Protein AF-A0A8T0YV84-F1 (afdb_monomer_lite)

Foldseek 3Di:
DDADPVGDDDDDDDDDPDPVVVDDAEDDADVVLCVVVVHDDDDDPVSVVVVLVCCCPPVVQQASDEDAPPPHHCPRVQCDHCLVVLVAHCAWDDDPNDIDGRCVDPSVVVSVVSVVVCVVVSNHDPCSNPDHPVNRVVSVVD

Secondary structure (DSSP, 8-state):
-EE-TTS-EEE------SGGGG--------HHHHHHHTPPPP-SHHHHHHHHHHHHHHH--S-SB----SSSTTHHIIIIISGGGGT--SSEEEETTEEEEGGGSHHHHHHHHHHHHHHHTT-B-TTTTT--HHHHHHHHH-

Structure (mmCIF, N/CA/C/O backbone):
data_AF-A0A8T0YV84-F1
#
_entry.id   AF-A0A8T0YV84-F1
#
loop_
_atom_site.group_PDB
_atom_site.id
_atom_site.type_symbol
_atom_site.label_atom_id
_atom_site.label_alt_id
_atom_site.label_comp_id
_atom_site.label_asym_id
_atom_site.label_entity_id
_atom_site.label_seq_id
_atom_site.pdbx_PDB_ins_code
_atom_site.Cartn_x
_atom_site.Cartn_y
_atom_site.Cartn_z
_atom_site.occupancy
_atom_site.B_iso_or_equiv
_atom_site.auth_seq_id
_atom_site.auth_comp_id
_atom_site.auth_asym_id
_atom_site.auth_atom_id
_atom_site.pdbx_PDB_model_num
ATOM 1 N N . MET A 1 1 ? 20.055 -14.778 -21.512 1.00 75.94 1 MET A N 1
ATOM 2 C CA . MET A 1 1 ? 21.369 -14.149 -21.243 1.00 75.94 1 MET A CA 1
ATOM 3 C C . MET A 1 1 ? 21.218 -12.663 -21.511 1.00 75.94 1 MET A C 1
ATOM 5 O O . MET A 1 1 ? 20.626 -12.336 -22.532 1.00 75.94 1 MET A O 1
ATOM 9 N N . VAL A 1 2 ? 21.620 -11.783 -20.589 1.00 86.25 2 VAL A N 1
ATOM 10 C CA . VAL A 1 2 ? 21.374 -10.338 -20.753 1.00 86.25 2 VAL A CA 1
ATOM 11 C C . VAL A 1 2 ? 22.477 -9.742 -21.621 1.00 86.25 2 VAL A C 1
ATOM 13 O O . VAL A 1 2 ? 23.662 -9.972 -21.368 1.00 86.25 2 VAL A O 1
ATOM 16 N N . LYS A 1 3 ? 22.073 -9.039 -22.678 1.00 93.12 3 LYS A N 1
ATOM 17 C CA . LYS A 1 3 ? 22.936 -8.526 -23.741 1.00 93.12 3 LYS A CA 1
ATOM 18 C C . LYS A 1 3 ? 22.824 -7.000 -23.771 1.00 93.12 3 LYS A C 1
ATOM 20 O O . LYS A 1 3 ? 21.721 -6.480 -23.631 1.00 93.12 3 LYS A O 1
ATOM 25 N N . THR A 1 4 ? 23.946 -6.301 -23.914 1.00 93.12 4 THR A N 1
ATOM 26 C CA . THR A 1 4 ? 23.960 -4.847 -24.137 1.00 93.12 4 THR A CA 1
ATOM 27 C C . THR A 1 4 ? 23.396 -4.505 -25.518 1.00 93.12 4 THR A C 1
ATOM 29 O O . THR A 1 4 ? 23.281 -5.371 -26.387 1.00 93.12 4 THR A O 1
ATOM 32 N N . ASP A 1 5 ? 23.100 -3.230 -25.751 1.00 93.31 5 ASP A N 1
ATOM 33 C CA . ASP A 1 5 ? 22.764 -2.685 -27.073 1.00 93.31 5 ASP A CA 1
ATOM 34 C C . ASP A 1 5 ? 23.870 -2.940 -28.118 1.00 93.31 5 ASP A C 1
ATOM 36 O O . ASP A 1 5 ? 23.584 -3.291 -29.260 1.00 93.31 5 ASP A O 1
ATOM 40 N N . SER A 1 6 ? 25.136 -2.869 -27.700 1.00 94.94 6 SER A N 1
ATOM 41 C CA . SER A 1 6 ? 26.330 -3.202 -28.496 1.00 94.94 6 SER A CA 1
ATOM 42 C C . SER A 1 6 ? 26.567 -4.703 -28.695 1.00 94.94 6 SER A C 1
ATOM 44 O O . SER A 1 6 ? 27.416 -5.115 -29.483 1.00 94.94 6 SER A O 1
ATOM 46 N N . GLY A 1 7 ? 25.807 -5.539 -27.996 1.00 93.88 7 GLY A N 1
ATOM 47 C CA . GLY A 1 7 ? 25.762 -6.971 -28.206 1.00 93.88 7 GLY A CA 1
ATOM 48 C C . GLY A 1 7 ? 26.651 -7.839 -27.316 1.00 93.88 7 GLY A C 1
ATOM 49 O O . GLY A 1 7 ? 26.708 -9.055 -27.514 1.00 93.88 7 GLY A O 1
ATOM 50 N N . SER A 1 8 ? 27.280 -7.252 -26.306 1.00 95.06 8 SER A N 1
ATOM 51 C CA . SER A 1 8 ? 28.087 -7.972 -25.324 1.00 95.06 8 SER A CA 1
ATOM 52 C C . SER A 1 8 ? 27.215 -8.600 -24.239 1.00 95.06 8 SER A C 1
ATOM 54 O O . SER A 1 8 ? 26.253 -7.997 -23.763 1.00 95.06 8 SER A O 1
ATOM 56 N N . TYR A 1 9 ? 27.569 -9.807 -23.803 1.00 94.44 9 TYR A N 1
ATOM 57 C CA . TYR A 1 9 ? 26.973 -10.422 -22.617 1.00 94.44 9 TYR A CA 1
ATOM 58 C C . TYR A 1 9 ? 27.729 -9.967 -21.373 1.00 94.44 9 TYR A C 1
ATOM 60 O O . TYR A 1 9 ? 28.949 -10.098 -21.321 1.00 94.44 9 TYR A O 1
ATOM 68 N N . TYR A 1 10 ? 27.015 -9.441 -20.379 1.00 92.06 10 TYR A N 1
ATOM 69 C CA . TYR A 1 10 ? 27.648 -8.848 -19.193 1.00 92.06 10 TYR A CA 1
ATOM 70 C C . TYR A 1 10 ? 27.248 -9.517 -17.874 1.00 92.06 10 TYR A C 1
ATOM 72 O O . TYR A 1 10 ? 27.876 -9.269 -16.848 1.00 92.06 10 TYR A O 1
ATOM 80 N N . VAL A 1 11 ? 26.211 -10.362 -17.874 1.00 93.56 11 VAL A N 1
ATOM 81 C CA . VAL A 1 11 ? 25.751 -11.062 -16.669 1.00 93.56 11 VAL A CA 1
ATOM 82 C C . VAL A 1 11 ? 25.012 -12.359 -17.007 1.00 93.56 11 VAL A C 1
ATOM 84 O O . VAL A 1 11 ? 24.273 -12.445 -17.995 1.00 93.56 11 VAL A O 1
ATOM 87 N N . PHE A 1 12 ? 25.172 -13.357 -16.138 1.00 91.81 12 PHE A N 1
ATOM 88 C CA . PHE A 1 12 ? 24.306 -14.531 -16.072 1.00 91.81 12 PHE A CA 1
ATOM 89 C C . PHE A 1 12 ? 23.161 -14.233 -15.095 1.00 91.81 12 PHE A C 1
ATOM 91 O O . PHE A 1 12 ? 23.409 -14.139 -13.892 1.00 91.81 12 PHE A O 1
ATOM 98 N N . PRO A 1 13 ? 21.925 -14.006 -15.578 1.00 90.06 13 PRO A N 1
ATOM 99 C CA . PRO A 1 13 ? 20.839 -13.591 -14.704 1.00 90.06 13 PRO A CA 1
ATOM 100 C C . PRO A 1 13 ? 20.355 -14.752 -13.835 1.00 90.06 13 PRO A C 1
ATOM 102 O O . PRO A 1 13 ? 20.342 -15.907 -14.263 1.00 90.06 13 PRO A O 1
ATOM 105 N N . PHE A 1 14 ? 19.863 -14.419 -12.644 1.00 87.75 14 PHE A N 1
ATOM 106 C CA . PHE A 1 14 ? 19.026 -15.326 -11.871 1.00 87.75 14 PHE A CA 1
ATOM 107 C C . PHE A 1 14 ? 17.654 -15.434 -12.549 1.00 87.75 14 PHE A C 1
ATOM 109 O O . PHE A 1 14 ? 16.889 -14.468 -12.569 1.00 87.75 14 PHE A O 1
ATOM 116 N N . VAL A 1 15 ? 17.356 -16.592 -13.140 1.00 87.62 15 VAL A N 1
ATOM 117 C CA . VAL A 1 15 ? 16.086 -16.841 -13.835 1.00 87.62 15 VAL A CA 1
ATOM 118 C C . VAL A 1 15 ? 15.114 -17.531 -12.885 1.00 87.62 15 VAL A C 1
ATOM 120 O O . VAL A 1 15 ? 15.382 -18.624 -12.393 1.00 87.62 15 VAL A O 1
ATOM 123 N N . ARG A 1 16 ? 13.957 -16.907 -12.661 1.00 88.62 16 ARG A N 1
ATOM 124 C CA . ARG A 1 16 ? 12.827 -17.523 -11.960 1.00 88.62 16 ARG A CA 1
ATOM 125 C C . ARG A 1 16 ? 11.998 -18.314 -12.971 1.00 88.62 16 ARG A C 1
ATOM 127 O O . ARG A 1 16 ? 11.200 -17.728 -13.693 1.00 88.62 16 ARG A O 1
ATOM 134 N N . GLY A 1 17 ? 12.268 -19.615 -13.074 1.00 86.38 17 GLY A N 1
ATOM 135 C CA . GLY A 1 17 ? 11.607 -20.502 -14.042 1.00 86.38 17 GLY A CA 1
ATOM 136 C C . GLY A 1 17 ? 10.238 -21.021 -13.597 1.00 86.38 17 GLY A C 1
ATOM 137 O O . GLY A 1 17 ? 9.433 -21.390 -14.444 1.00 86.38 17 GLY A O 1
ATOM 138 N N . ASP A 1 18 ? 9.977 -21.030 -12.289 1.00 90.62 18 ASP A N 1
ATOM 139 C CA . ASP A 1 18 ? 8.720 -21.500 -11.708 1.00 90.62 18 ASP A CA 1
ATOM 140 C C . ASP A 1 18 ? 7.776 -20.326 -11.417 1.00 90.62 18 ASP A C 1
ATOM 142 O O . ASP A 1 18 ? 8.206 -19.268 -10.942 1.00 90.62 18 ASP A O 1
ATOM 146 N N . GLU A 1 19 ? 6.487 -20.516 -11.688 1.00 86.88 19 GLU A N 1
ATOM 147 C CA . GLU A 1 19 ? 5.447 -19.527 -11.424 1.00 86.88 19 GLU A CA 1
ATOM 148 C C . GLU A 1 19 ? 5.351 -19.145 -9.945 1.00 86.88 19 GLU A C 1
ATOM 150 O O . GLU A 1 19 ? 5.165 -17.967 -9.639 1.00 86.88 19 GLU A O 1
ATOM 155 N N . TYR A 1 20 ? 5.581 -20.094 -9.038 1.00 87.31 20 TYR A N 1
ATOM 156 C CA . TYR A 1 20 ? 5.619 -19.867 -7.596 1.00 87.31 20 TYR A CA 1
ATOM 157 C C . TYR A 1 20 ? 6.623 -18.776 -7.206 1.00 87.31 20 TYR A C 1
ATOM 159 O O . TYR A 1 20 ? 6.393 -17.999 -6.286 1.00 87.31 20 TYR A O 1
ATOM 167 N N . LEU A 1 21 ? 7.729 -18.652 -7.945 1.00 86.69 21 LEU A N 1
ATOM 168 C CA . LEU A 1 21 ? 8.754 -17.643 -7.678 1.00 86.69 21 LEU A CA 1
ATOM 169 C C . LEU A 1 21 ? 8.358 -16.243 -8.185 1.00 86.69 21 LEU A C 1
ATOM 171 O O . LEU A 1 21 ? 9.066 -15.266 -7.913 1.00 86.69 21 LEU A O 1
ATOM 175 N N . ARG A 1 22 ? 7.265 -16.114 -8.948 1.00 84.06 22 ARG A N 1
ATOM 176 C CA . ARG A 1 22 ? 6.811 -14.840 -9.532 1.00 84.06 22 ARG A CA 1
ATOM 177 C C . ARG A 1 22 ? 5.962 -14.006 -8.573 1.00 84.06 22 ARG A C 1
ATOM 179 O O . ARG A 1 22 ? 5.881 -12.798 -8.772 1.00 84.06 22 ARG A O 1
ATOM 186 N N . VAL A 1 23 ? 5.424 -14.605 -7.510 1.00 81.88 23 VAL A N 1
ATOM 187 C CA . VAL A 1 23 ? 4.743 -13.897 -6.417 1.00 81.88 23 VAL A CA 1
ATOM 188 C C . VAL A 1 23 ? 5.677 -13.856 -5.211 1.00 81.88 23 VAL A C 1
ATOM 190 O O . VAL A 1 23 ? 6.109 -14.890 -4.717 1.00 81.88 23 VAL A O 1
ATOM 193 N N . PHE A 1 24 ? 6.041 -12.658 -4.756 1.00 81.06 24 PHE A N 1
ATOM 194 C CA . PHE A 1 24 ? 7.034 -12.480 -3.685 1.00 81.06 24 PHE A CA 1
ATOM 195 C C . PHE A 1 24 ? 6.568 -11.546 -2.561 1.00 81.06 24 PHE A C 1
ATOM 197 O O . PHE A 1 24 ? 7.308 -11.337 -1.602 1.00 81.06 24 PHE A O 1
ATOM 204 N N . GLN A 1 25 ? 5.370 -10.968 -2.682 1.00 80.44 25 GLN A N 1
ATOM 205 C CA . GLN A 1 25 ? 4.790 -10.046 -1.711 1.00 80.44 25 GLN A CA 1
ATOM 206 C C . GLN A 1 25 ? 3.261 -10.059 -1.810 1.00 80.44 25 GLN A C 1
ATOM 208 O O . GLN 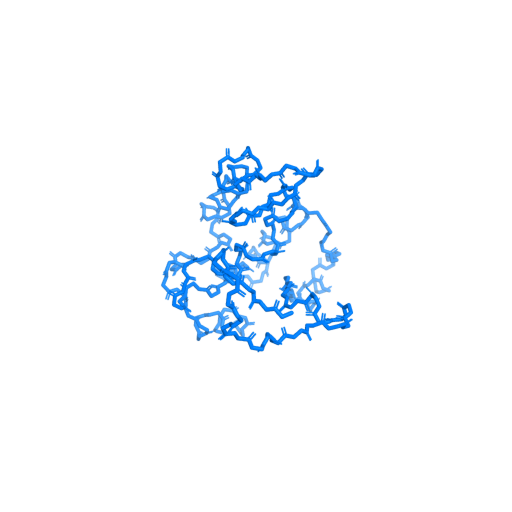A 1 25 ? 2.709 -10.294 -2.882 1.00 80.44 25 GLN A O 1
ATOM 213 N N . GLY A 1 26 ? 2.597 -9.782 -0.689 1.00 83.06 26 GLY A N 1
ATOM 214 C CA . GLY A 1 26 ? 1.155 -9.588 -0.586 1.00 83.06 26 GLY A CA 1
ATOM 215 C C . GLY A 1 26 ? 0.783 -9.020 0.788 1.00 83.06 26 GLY A C 1
ATOM 216 O O . GLY A 1 26 ? 1.633 -9.004 1.685 1.00 83.06 26 GLY A O 1
ATOM 217 N N . PRO A 1 27 ? -0.453 -8.521 0.960 1.00 86.81 27 PRO A N 1
ATOM 218 C CA . PRO A 1 27 ? -0.930 -8.073 2.260 1.00 86.81 27 PRO A CA 1
ATOM 219 C C . PRO A 1 27 ? -1.059 -9.255 3.232 1.00 86.81 27 PRO A C 1
ATOM 221 O O . PRO A 1 27 ? -1.409 -10.369 2.845 1.00 86.81 27 PRO A O 1
ATOM 224 N N . ILE A 1 28 ? -0.798 -8.993 4.511 1.00 89.56 28 ILE A N 1
ATOM 225 C CA . ILE A 1 28 ? -1.007 -9.929 5.620 1.00 89.56 28 ILE A CA 1
ATOM 226 C C . ILE A 1 28 ? -1.976 -9.256 6.591 1.00 89.56 28 ILE A C 1
ATOM 228 O O . ILE A 1 28 ? -1.890 -8.048 6.810 1.00 89.56 28 ILE A O 1
ATOM 232 N N . ILE A 1 29 ? -2.902 -10.025 7.163 1.00 93.44 29 ILE A N 1
ATOM 233 C CA . ILE A 1 29 ? -3.946 -9.505 8.049 1.00 93.44 29 ILE A CA 1
ATOM 234 C C . ILE A 1 29 ? -4.093 -10.348 9.320 1.00 93.44 29 ILE A C 1
ATOM 236 O O . ILE A 1 29 ? -3.906 -11.566 9.300 1.00 93.44 29 ILE A O 1
ATOM 240 N N . ARG A 1 30 ? -4.453 -9.693 10.432 1.00 96.00 30 ARG A N 1
ATOM 241 C CA . ARG A 1 30 ? -4.778 -10.315 11.726 1.00 96.00 30 ARG A CA 1
ATOM 242 C C . ARG A 1 30 ? -6.094 -11.090 11.648 1.00 96.00 30 ARG A C 1
ATOM 244 O O . ARG A 1 30 ? -7.168 -10.554 11.913 1.00 96.00 30 ARG A O 1
ATOM 251 N N . LYS A 1 31 ? -6.010 -12.359 11.243 1.00 97.38 31 LYS A N 1
ATOM 252 C CA . LYS A 1 31 ? -7.171 -13.251 11.090 1.00 97.38 31 LYS A CA 1
ATOM 253 C C . LYS A 1 31 ? -7.927 -13.472 12.402 1.00 97.38 31 LYS A C 1
ATOM 255 O O . LYS A 1 31 ? -9.148 -13.547 12.391 1.00 97.38 31 LYS A O 1
ATOM 260 N N . ASP A 1 32 ? -7.209 -13.509 13.514 1.00 97.12 32 ASP A N 1
ATOM 261 C CA . ASP A 1 32 ? -7.772 -13.568 14.861 1.00 97.12 32 ASP A CA 1
ATOM 262 C C . ASP A 1 32 ? -8.689 -12.372 15.152 1.00 97.12 32 ASP A C 1
ATOM 264 O O . ASP A 1 32 ? -9.797 -12.542 15.654 1.00 97.12 32 ASP A O 1
ATOM 268 N N . TRP A 1 33 ? -8.294 -11.162 14.748 1.00 97.69 33 TRP A N 1
ATOM 269 C CA . TRP A 1 33 ? -9.145 -9.983 14.904 1.00 97.69 33 TRP A CA 1
ATOM 270 C C . TRP A 1 33 ? -10.359 -9.999 13.984 1.00 97.69 33 TRP A C 1
ATOM 272 O O . TRP A 1 33 ? -11.417 -9.527 14.395 1.00 97.69 33 TRP A O 1
ATOM 282 N N . LEU A 1 34 ? -10.228 -10.536 12.768 1.00 98.44 34 LEU A N 1
ATOM 283 C CA . LEU A 1 34 ? -11.382 -10.745 11.891 1.00 98.44 34 LEU A CA 1
ATOM 284 C C . LEU A 1 34 ? -12.399 -11.679 12.553 1.00 98.44 34 LEU A C 1
ATOM 286 O O . LEU A 1 34 ? -13.573 -11.331 12.640 1.00 98.44 34 LEU A O 1
ATOM 290 N N . ASP A 1 35 ? -11.936 -12.811 13.088 1.00 98.56 35 ASP A N 1
ATOM 291 C CA . ASP A 1 35 ? -12.791 -13.816 13.725 1.00 98.56 35 ASP A CA 1
ATOM 292 C C . ASP A 1 35 ? -13.487 -13.276 14.977 1.00 98.56 35 ASP A C 1
ATOM 294 O O . ASP A 1 35 ? -14.697 -13.434 15.132 1.00 98.56 35 ASP A O 1
ATOM 298 N N . GLU A 1 36 ? -12.757 -12.566 15.840 1.00 98.25 36 GLU A N 1
ATOM 299 C CA . GLU A 1 36 ? -13.326 -11.946 17.040 1.00 98.25 36 GLU A CA 1
ATOM 300 C C . GLU A 1 36 ? -14.354 -10.847 16.728 1.00 98.25 36 GLU A C 1
ATOM 302 O O . GLU A 1 36 ? -15.245 -10.592 17.538 1.00 98.25 36 GLU A O 1
ATOM 307 N N . LEU A 1 37 ? -14.225 -10.168 15.583 1.00 98.12 37 LEU A N 1
ATOM 308 C CA . LEU A 1 37 ? -15.152 -9.120 15.144 1.00 98.12 37 LEU A CA 1
ATOM 309 C C . LEU A 1 37 ? -16.259 -9.643 14.216 1.00 98.12 37 LEU A C 1
ATOM 311 O O . LEU A 1 37 ? -17.146 -8.872 13.853 1.00 98.12 37 LEU A O 1
ATOM 315 N N . GLY A 1 38 ? -16.218 -10.923 13.831 1.00 98.00 38 GLY A N 1
ATOM 316 C CA . GLY A 1 38 ? -17.139 -11.505 12.854 1.00 98.00 38 GLY A CA 1
ATOM 317 C C . GLY A 1 38 ? -17.016 -10.889 11.455 1.00 98.00 38 GLY A C 1
ATOM 318 O O . GLY A 1 38 ? -18.007 -10.826 10.729 1.00 98.00 38 GLY A O 1
ATOM 319 N N . LEU A 1 39 ? -15.828 -10.398 11.087 1.00 98.25 39 LEU A N 1
ATOM 320 C CA . LEU A 1 39 ? -15.556 -9.794 9.783 1.00 98.25 39 LEU A CA 1
ATOM 321 C C . LEU A 1 39 ? -15.049 -10.851 8.787 1.00 98.25 39 LEU A C 1
ATOM 323 O O . LEU A 1 39 ? -14.245 -11.708 9.164 1.00 98.25 39 LEU A O 1
ATOM 327 N N . PRO A 1 40 ? -15.467 -10.800 7.509 1.00 98.06 40 PRO A N 1
ATOM 328 C CA . PRO A 1 40 ? -14.881 -11.641 6.472 1.00 98.06 40 PRO A CA 1
ATOM 329 C C . PRO A 1 40 ? -13.440 -11.211 6.158 1.00 98.06 40 PRO A C 1
ATOM 331 O O . PRO A 1 40 ? -13.001 -10.116 6.516 1.00 98.06 40 PRO A O 1
ATOM 334 N N . VAL A 1 41 ? -12.700 -12.073 5.456 1.00 97.94 41 VAL A N 1
ATOM 335 C CA . VAL A 1 41 ? -11.426 -11.666 4.846 1.00 97.94 41 VAL A CA 1
ATOM 336 C C . VAL A 1 41 ? -11.744 -10.669 3.722 1.00 97.94 41 VAL A C 1
ATOM 338 O O . VAL A 1 41 ? -12.552 -11.012 2.864 1.00 97.94 41 VAL A O 1
ATOM 341 N N . PRO A 1 42 ? -11.162 -9.455 3.719 1.00 97.19 42 PRO A N 1
ATOM 342 C CA . PRO A 1 42 ? -11.490 -8.434 2.726 1.00 97.19 42 PRO A CA 1
ATOM 343 C C . PRO A 1 42 ? -10.927 -8.776 1.340 1.00 97.19 42 PRO A C 1
ATOM 345 O O . PRO A 1 42 ? -9.750 -9.121 1.205 1.00 97.19 42 PRO A O 1
ATOM 348 N N . GLU A 1 43 ? -11.750 -8.609 0.307 1.00 94.94 43 GLU A N 1
ATOM 349 C CA . GLU A 1 43 ? -11.412 -8.875 -1.097 1.00 94.94 43 GLU A CA 1
ATOM 350 C C . GLU A 1 43 ? -11.342 -7.584 -1.928 1.00 94.94 43 GLU A C 1
ATOM 352 O O . GLU A 1 43 ? -10.617 -7.518 -2.921 1.00 94.94 43 GLU A O 1
ATOM 357 N N . THR A 1 44 ? -12.037 -6.526 -1.497 1.00 95.69 44 THR A N 1
ATOM 358 C CA . THR A 1 44 ? -12.088 -5.222 -2.182 1.00 95.69 44 THR A CA 1
ATOM 359 C C . THR A 1 44 ? -11.472 -4.089 -1.360 1.00 95.69 44 THR A C 1
ATOM 361 O O . THR A 1 44 ? -11.371 -4.165 -0.136 1.00 95.69 44 THR A O 1
ATOM 364 N N . ILE A 1 45 ? -11.080 -2.991 -2.018 1.00 95.38 45 ILE A N 1
ATOM 365 C CA . ILE A 1 45 ? -10.529 -1.795 -1.351 1.00 95.38 45 ILE A CA 1
ATOM 366 C C . ILE A 1 45 ? -11.481 -1.231 -0.283 1.00 95.38 45 ILE A C 1
ATOM 368 O O . ILE A 1 45 ? -11.032 -0.806 0.786 1.00 95.38 45 ILE A O 1
ATOM 372 N N . ASP A 1 46 ? -12.788 -1.271 -0.531 1.00 97.19 46 ASP A N 1
ATOM 373 C CA . ASP A 1 46 ? -13.801 -0.783 0.409 1.00 97.19 46 ASP A CA 1
ATOM 374 C C . ASP A 1 46 ? -13.919 -1.687 1.644 1.00 97.19 46 ASP A C 1
ATOM 376 O O . ASP A 1 46 ? -14.013 -1.202 2.778 1.00 97.19 46 ASP A O 1
ATOM 380 N N . GLU A 1 47 ? -13.841 -3.006 1.457 1.00 97.94 47 GLU A N 1
ATOM 381 C CA . GLU A 1 47 ? -13.811 -3.978 2.555 1.00 97.94 47 GLU A CA 1
ATOM 382 C C . GLU A 1 47 ? -12.520 -3.867 3.367 1.00 97.94 47 GLU A C 1
ATOM 384 O O . GLU A 1 47 ? -12.563 -3.909 4.600 1.00 97.94 47 GLU A O 1
ATOM 389 N N . TRP A 1 48 ? -11.379 -3.653 2.705 1.00 96.94 48 TRP A N 1
ATOM 390 C CA . TRP A 1 48 ? -10.113 -3.345 3.370 1.00 96.94 48 TRP A CA 1
ATOM 391 C C . TRP A 1 48 ? -10.236 -2.072 4.205 1.00 96.94 48 TRP A C 1
ATOM 393 O O . TRP A 1 48 ? -9.914 -2.088 5.391 1.00 96.94 48 TRP A O 1
ATOM 403 N N . THR A 1 49 ? -10.779 -0.994 3.640 1.00 97.50 49 THR A N 1
ATOM 404 C CA . THR A 1 49 ? -10.993 0.269 4.360 1.00 97.50 49 THR A CA 1
ATOM 405 C C . THR A 1 49 ? -11.895 0.071 5.582 1.00 97.50 49 THR A C 1
ATOM 407 O O . THR A 1 49 ? -11.576 0.529 6.681 1.00 97.50 49 THR A O 1
ATOM 410 N N . THR A 1 50 ? -12.997 -0.664 5.422 1.00 98.44 50 THR A N 1
ATOM 411 C CA . THR A 1 50 ? -13.933 -0.996 6.508 1.00 98.44 50 THR A CA 1
ATOM 412 C C . THR A 1 50 ? -13.251 -1.801 7.611 1.00 98.44 50 THR A C 1
ATOM 414 O O . THR A 1 50 ? -13.392 -1.493 8.794 1.00 98.44 50 THR A O 1
ATOM 417 N N . THR A 1 51 ? -12.451 -2.792 7.228 1.00 98.19 51 THR A N 1
ATOM 418 C CA . THR A 1 51 ? -11.711 -3.648 8.156 1.00 98.19 51 THR A CA 1
ATOM 419 C C . THR A 1 51 ? -10.663 -2.860 8.940 1.00 98.19 51 THR A C 1
ATOM 421 O O . THR A 1 51 ? -10.586 -2.985 10.162 1.00 98.19 51 THR A O 1
ATOM 424 N N . LEU A 1 52 ? -9.898 -1.988 8.276 1.00 97.38 52 LEU A N 1
ATOM 425 C CA . LEU A 1 52 ? -8.898 -1.134 8.924 1.00 97.38 52 LEU A CA 1
ATOM 426 C C . LEU A 1 52 ? -9.541 -0.164 9.927 1.00 97.38 52 LEU A C 1
ATOM 428 O O . LEU A 1 52 ? -9.023 0.008 11.034 1.00 97.38 52 LEU A O 1
ATOM 432 N N . ARG A 1 53 ? -10.695 0.425 9.585 1.00 98.31 53 ARG A N 1
ATOM 433 C CA . ARG A 1 53 ? -11.489 1.246 10.516 1.00 98.31 53 ARG A CA 1
ATOM 434 C C . ARG A 1 53 ? -11.962 0.427 11.717 1.00 98.31 53 ARG A C 1
ATOM 436 O O . ARG A 1 53 ? -11.783 0.858 12.854 1.00 98.31 53 ARG A O 1
ATOM 443 N N . ALA A 1 54 ? -12.483 -0.779 11.496 1.00 98.31 54 ALA A N 1
ATOM 444 C CA . ALA A 1 54 ? -12.925 -1.657 12.577 1.00 98.31 54 ALA A CA 1
ATOM 445 C C . ALA A 1 54 ? -11.770 -2.064 13.508 1.00 98.31 54 ALA A C 1
ATOM 447 O O . ALA A 1 54 ? -11.926 -2.037 14.728 1.00 98.31 54 ALA A O 1
ATOM 448 N N . PHE A 1 55 ? -10.593 -2.380 12.966 1.00 97.56 55 PHE A N 1
ATOM 449 C CA . PHE A 1 55 ? -9.397 -2.674 13.762 1.00 97.56 55 PHE A CA 1
ATOM 450 C C . PHE A 1 55 ? -8.982 -1.482 14.620 1.00 97.56 55 PHE A C 1
ATOM 452 O O . PHE A 1 55 ? -8.722 -1.636 15.815 1.00 97.56 55 PHE A O 1
ATOM 459 N N . LYS A 1 56 ? -9.004 -0.275 14.055 1.00 96.56 56 LYS A N 1
ATOM 460 C CA . LYS A 1 56 ? -8.755 0.944 14.824 1.00 96.56 56 LYS A CA 1
ATOM 461 C C . LYS A 1 56 ? -9.748 1.111 15.973 1.00 96.56 56 LYS A C 1
ATOM 463 O O . LYS A 1 56 ? -9.347 1.287 17.119 1.00 96.56 56 LYS A O 1
ATOM 468 N N . GLU A 1 57 ? -11.041 1.059 15.670 1.00 97.56 57 GLU A N 1
ATOM 469 C CA . GLU A 1 57 ? -12.104 1.388 16.624 1.00 97.56 57 GLU A CA 1
ATOM 470 C C . GLU A 1 57 ? -12.325 0.313 17.690 1.00 97.56 57 GLU A C 1
ATOM 472 O O . GLU A 1 57 ? -12.652 0.633 18.831 1.00 97.56 57 GLU A O 1
ATOM 477 N N . LYS A 1 58 ? -12.197 -0.965 17.320 1.00 97.75 58 LYS A N 1
ATOM 478 C CA . LYS A 1 58 ? -12.584 -2.100 18.173 1.00 97.75 58 LYS A CA 1
ATOM 479 C C . LYS A 1 58 ? -11.401 -2.825 18.798 1.00 97.75 58 LYS A C 1
ATOM 481 O O . LYS A 1 58 ? -11.583 -3.468 19.827 1.00 97.75 58 LYS A O 1
ATOM 486 N N . LYS A 1 59 ? -10.210 -2.737 18.197 1.00 96.31 59 LYS A N 1
ATOM 487 C CA . LYS A 1 59 ? -8.976 -3.346 18.724 1.00 96.31 59 LYS A CA 1
ATOM 488 C C . LYS A 1 59 ? -7.982 -2.318 19.250 1.00 96.31 59 LYS A C 1
ATOM 490 O O . LYS A 1 59 ? -6.987 -2.697 19.850 1.00 96.31 59 LYS A O 1
ATOM 495 N N . GLY A 1 60 ? -8.257 -1.023 19.070 1.00 94.19 60 GLY A N 1
ATOM 496 C CA . GLY A 1 60 ? -7.368 0.043 19.529 1.00 94.19 60 GLY A CA 1
ATOM 497 C C . GLY A 1 60 ? -6.056 0.104 18.748 1.00 94.19 60 GLY A C 1
ATOM 498 O O . GLY A 1 60 ? -5.088 0.685 19.236 1.00 94.19 60 GLY A O 1
ATOM 499 N N . ALA A 1 61 ? -6.013 -0.483 17.548 1.00 93.81 61 ALA A N 1
ATOM 500 C CA . ALA A 1 61 ? -4.826 -0.478 16.709 1.00 93.81 61 ALA A CA 1
ATOM 501 C C . ALA A 1 61 ? -4.444 0.966 16.354 1.00 93.81 61 ALA A C 1
ATOM 503 O O . ALA A 1 61 ? -5.208 1.681 15.702 1.00 93.81 61 ALA A O 1
ATOM 504 N N . ALA A 1 62 ? -3.255 1.397 16.782 1.00 88.88 62 ALA A N 1
ATOM 505 C CA . ALA A 1 62 ? -2.766 2.752 16.531 1.00 88.88 62 ALA A CA 1
ATOM 506 C C . ALA A 1 62 ? -2.472 3.000 15.040 1.00 88.88 62 ALA A C 1
ATOM 508 O O . ALA A 1 62 ? -2.666 4.114 14.551 1.00 88.88 62 ALA A O 1
ATOM 509 N N . ALA A 1 63 ? -2.035 1.955 14.331 1.00 90.75 63 ALA A N 1
ATOM 510 C CA . ALA A 1 63 ? -1.781 1.942 12.894 1.00 90.75 63 ALA A CA 1
ATOM 511 C C . ALA A 1 63 ? -2.256 0.605 12.282 1.00 90.75 63 ALA A C 1
ATOM 513 O O . ALA A 1 63 ? -1.442 -0.297 12.066 1.00 90.75 63 ALA A O 1
ATOM 514 N N . PRO A 1 64 ? -3.571 0.455 12.015 1.00 94.19 64 PRO A N 1
ATOM 515 C CA . PRO A 1 64 ? -4.147 -0.759 11.430 1.00 94.19 64 PRO A CA 1
ATOM 516 C C . PRO A 1 64 ? -3.468 -1.201 10.131 1.00 94.19 64 PRO A C 1
ATOM 518 O O . PRO A 1 64 ? -3.379 -2.394 9.855 1.00 94.19 64 PRO A O 1
ATOM 521 N N . PHE A 1 65 ? -2.982 -0.240 9.341 1.00 92.31 65 PHE A N 1
ATOM 522 C CA . PHE A 1 65 ? -2.142 -0.477 8.180 1.00 92.31 65 PHE A CA 1
ATOM 523 C C . PHE A 1 65 ? -0.710 -0.006 8.452 1.00 92.31 65 PHE A C 1
ATOM 525 O O . PHE A 1 65 ? -0.440 1.187 8.619 1.00 92.31 65 PHE A O 1
ATOM 532 N N . SER A 1 66 ? 0.219 -0.961 8.469 1.00 88.25 66 SER A N 1
ATOM 533 C CA . SER A 1 66 ? 1.640 -0.737 8.740 1.00 88.25 66 SER A CA 1
ATOM 534 C C . SER A 1 66 ? 2.497 -1.305 7.610 1.00 88.25 66 SER A C 1
ATOM 536 O O . SER A 1 66 ? 2.252 -2.412 7.138 1.00 88.25 66 SER A O 1
ATOM 538 N N . VAL A 1 67 ? 3.506 -0.546 7.175 1.00 86.75 67 VAL A N 1
ATOM 539 C CA . VAL A 1 67 ? 4.434 -0.930 6.095 1.00 86.75 67 VAL A CA 1
ATOM 540 C C . VAL A 1 67 ? 5.848 -0.450 6.387 1.00 86.75 67 VAL A C 1
ATOM 542 O O . VAL A 1 67 ? 6.036 0.595 7.015 1.00 86.75 67 VAL A O 1
ATOM 545 N N . VAL A 1 68 ? 6.849 -1.184 5.895 1.00 86.50 68 VAL A N 1
ATOM 546 C CA . VAL A 1 68 ? 8.247 -0.762 6.000 1.00 86.50 68 VAL A CA 1
ATOM 547 C C . VAL A 1 68 ? 8.552 0.260 4.902 1.00 86.50 68 VAL A C 1
ATOM 549 O O . VAL A 1 68 ? 8.314 0.037 3.713 1.00 86.50 68 VAL A O 1
ATOM 552 N N . SER A 1 69 ? 9.129 1.389 5.309 1.00 83.81 69 SER A N 1
ATOM 553 C CA . SER A 1 69 ? 9.496 2.502 4.423 1.00 83.81 69 SER A CA 1
ATOM 554 C C . SER A 1 69 ? 10.977 2.862 4.478 1.00 83.81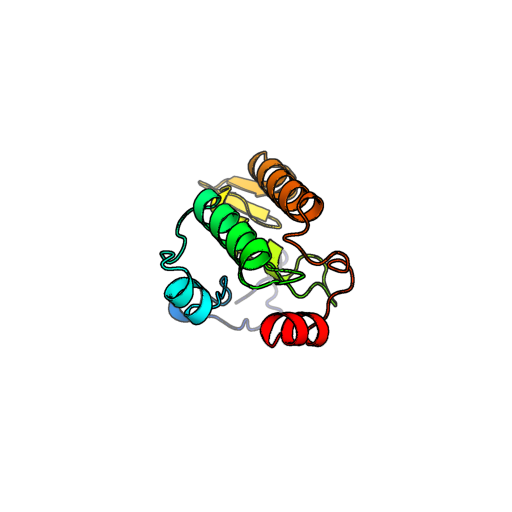 69 SER A C 1
ATOM 556 O O . SER A 1 69 ? 11.434 3.733 3.736 1.00 83.81 69 SER A O 1
ATOM 558 N N . LYS A 1 70 ? 11.760 2.196 5.329 1.00 83.06 70 LYS A N 1
ATOM 559 C CA . LYS A 1 70 ? 13.222 2.275 5.326 1.00 83.06 70 LYS A CA 1
ATOM 560 C C . LYS A 1 70 ? 13.832 0.967 4.825 1.00 83.06 70 LYS A C 1
ATOM 562 O O . LYS A 1 70 ? 13.405 -0.099 5.249 1.00 83.06 70 LYS A O 1
ATOM 567 N N . PRO A 1 71 ? 14.852 1.025 3.952 1.00 75.00 71 PRO A N 1
ATOM 568 C CA . PRO A 1 71 ? 15.528 2.224 3.438 1.00 75.00 71 PRO A CA 1
ATOM 569 C C . PRO A 1 71 ? 14.820 2.890 2.243 1.00 75.00 71 PRO A C 1
ATOM 571 O O . PRO A 1 71 ? 15.304 3.895 1.732 1.00 75.00 71 PRO A O 1
ATOM 574 N N . ARG A 1 72 ? 13.713 2.322 1.753 1.00 74.06 72 ARG A N 1
ATOM 575 C CA . ARG A 1 72 ? 13.017 2.786 0.547 1.00 74.06 72 ARG A CA 1
ATOM 576 C C . ARG A 1 72 ? 11.569 3.127 0.874 1.00 74.06 72 ARG A C 1
ATOM 578 O O . ARG A 1 72 ? 10.778 2.239 1.177 1.00 74.06 72 ARG A O 1
ATOM 585 N N . PHE A 1 73 ? 11.230 4.406 0.758 1.00 70.25 73 PHE A N 1
ATOM 586 C CA . PHE A 1 73 ? 9.878 4.898 1.003 1.00 70.25 73 PHE A CA 1
ATOM 587 C C . PHE A 1 73 ? 8.879 4.211 0.063 1.00 70.25 73 PHE A C 1
ATOM 589 O O . PHE A 1 73 ? 9.157 4.074 -1.135 1.00 70.25 73 PHE A O 1
ATOM 596 N N . PHE A 1 74 ? 7.746 3.752 0.606 1.00 65.31 74 PHE A N 1
ATOM 597 C CA . PHE A 1 74 ? 6.719 3.011 -0.141 1.00 65.31 74 PHE A CA 1
ATOM 598 C C . PHE A 1 74 ? 7.234 1.746 -0.846 1.00 65.31 74 PHE A C 1
ATOM 600 O O . PHE A 1 74 ? 6.703 1.354 -1.885 1.00 65.31 74 PHE A O 1
ATOM 607 N N . ASN A 1 75 ? 8.291 1.100 -0.343 1.00 68.81 75 ASN A N 1
ATOM 608 C CA . ASN A 1 75 ? 8.780 -0.103 -1.008 1.00 68.81 75 ASN A CA 1
ATOM 609 C C . ASN A 1 75 ? 7.769 -1.243 -0.955 1.00 68.81 75 ASN A C 1
ATOM 611 O O . ASN A 1 75 ? 7.537 -1.868 -1.9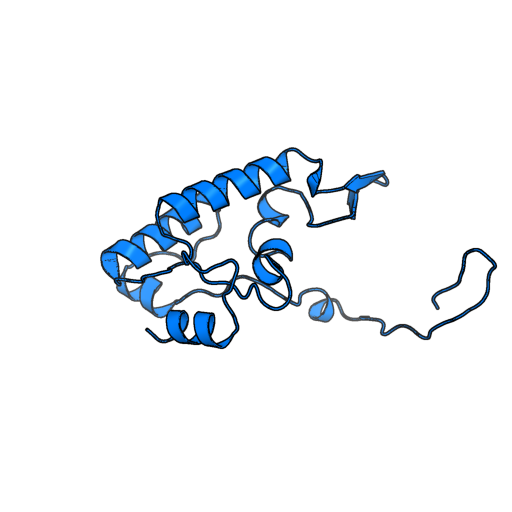79 1.00 68.81 75 ASN A O 1
ATOM 615 N N . ASP A 1 76 ? 7.138 -1.455 0.195 1.00 66.12 76 ASP A N 1
ATOM 616 C CA . ASP A 1 76 ? 6.219 -2.578 0.370 1.00 66.12 76 ASP A CA 1
ATOM 617 C C . ASP A 1 76 ? 4.804 -2.266 -0.124 1.00 66.12 76 ASP A C 1
ATOM 619 O O . ASP A 1 76 ? 4.168 -3.083 -0.783 1.00 66.12 76 ASP A O 1
ATOM 623 N N . SER A 1 77 ? 4.327 -1.044 0.114 1.00 61.34 77 SER A N 1
ATOM 624 C CA . SER A 1 77 ? 3.024 -0.580 -0.372 1.00 61.34 77 SER A CA 1
ATOM 625 C C . SER A 1 77 ? 3.014 -0.321 -1.883 1.00 61.34 77 SER A C 1
ATOM 627 O O . SER A 1 77 ? 2.028 -0.624 -2.552 1.00 61.34 77 SER A O 1
ATOM 629 N N . GLY A 1 78 ? 4.123 0.174 -2.443 1.00 59.69 78 GLY A N 1
ATOM 630 C CA . GLY A 1 78 ? 4.261 0.431 -3.877 1.00 59.69 78 GLY A CA 1
ATOM 631 C C . GLY A 1 78 ? 4.505 -0.819 -4.726 1.00 59.69 78 GLY A C 1
ATOM 632 O O . GLY A 1 78 ? 4.298 -0.759 -5.930 1.00 59.69 78 GLY A O 1
ATOM 633 N N . ASN A 1 79 ? 4.926 -1.946 -4.144 1.00 63.91 79 ASN A N 1
ATOM 634 C CA . ASN A 1 79 ? 5.267 -3.160 -4.900 1.00 63.91 79 ASN A CA 1
ATOM 635 C C . ASN A 1 79 ? 4.132 -4.197 -5.004 1.00 63.91 79 ASN A C 1
ATOM 637 O O . ASN A 1 79 ? 4.373 -5.275 -5.542 1.00 63.91 79 ASN A O 1
ATOM 641 N N . GLY A 1 80 ? 2.900 -3.884 -4.577 1.00 61.94 80 GLY A N 1
ATOM 642 C CA . GLY A 1 80 ? 1.739 -4.650 -5.057 1.00 61.94 80 GLY A CA 1
ATOM 643 C C . GLY A 1 80 ? 0.665 -5.056 -4.054 1.00 61.94 80 GLY A C 1
ATOM 644 O O . GLY A 1 80 ? -0.176 -5.861 -4.427 1.00 61.94 80 GLY A O 1
ATOM 645 N N . ALA A 1 81 ? 0.626 -4.521 -2.829 1.00 69.38 81 ALA A N 1
ATOM 646 C CA . ALA A 1 81 ? -0.504 -4.833 -1.942 1.00 69.38 81 ALA A CA 1
ATOM 647 C C . ALA A 1 81 ? -1.823 -4.207 -2.438 1.00 69.38 81 ALA A C 1
ATOM 649 O O . ALA A 1 81 ? -2.843 -4.883 -2.484 1.00 69.38 81 ALA A O 1
ATOM 650 N N . PHE A 1 82 ? -1.786 -2.933 -2.847 1.00 87.19 82 PHE A N 1
ATOM 651 C CA . PHE A 1 82 ? -2.985 -2.196 -3.274 1.00 87.19 82 PHE A CA 1
ATOM 652 C C . PHE A 1 82 ? -2.826 -1.476 -4.610 1.00 87.19 82 PHE A C 1
ATOM 654 O O . PHE A 1 82 ? -3.814 -1.287 -5.305 1.00 87.19 82 PHE A O 1
ATOM 661 N N . LEU A 1 83 ? -1.601 -1.119 -5.014 1.00 88.69 83 LEU A N 1
ATOM 662 C CA . LEU A 1 83 ? -1.361 -0.390 -6.264 1.00 88.69 83 LEU A CA 1
ATOM 663 C C . LEU A 1 83 ? -1.910 -1.131 -7.498 1.00 88.69 83 LEU A C 1
ATOM 665 O O . LEU A 1 83 ? -2.491 -0.511 -8.383 1.00 88.69 83 LEU A O 1
ATOM 669 N N . GLY A 1 84 ? -1.788 -2.462 -7.514 1.00 88.25 84 GLY A N 1
ATOM 670 C CA . GLY A 1 84 ? -2.310 -3.296 -8.597 1.00 88.25 84 GLY A CA 1
ATOM 671 C C . GLY A 1 84 ? -3.838 -3.274 -8.719 1.00 88.25 84 GLY A C 1
ATOM 672 O O . GLY A 1 84 ? -4.346 -3.464 -9.819 1.00 88.25 84 GLY A O 1
ATOM 673 N N . ALA A 1 85 ? -4.571 -2.972 -7.640 1.00 91.25 85 ALA A N 1
ATOM 674 C CA . ALA A 1 85 ? -6.031 -2.839 -7.681 1.00 91.25 85 ALA A CA 1
ATOM 675 C C . ALA A 1 85 ? -6.494 -1.643 -8.534 1.00 91.25 85 ALA A C 1
ATOM 677 O O . ALA A 1 85 ? -7.640 -1.610 -8.966 1.00 91.25 85 ALA A O 1
ATOM 678 N N . PHE A 1 86 ? -5.590 -0.696 -8.812 1.00 93.12 86 PHE A N 1
ATOM 679 C CA . PHE A 1 86 ? -5.830 0.485 -9.643 1.00 93.12 86 PHE A CA 1
ATOM 680 C C . PHE A 1 86 ? -5.289 0.331 -11.075 1.00 93.12 86 PHE A C 1
ATOM 682 O O . PHE A 1 86 ? -5.149 1.317 -11.795 1.00 93.12 86 PHE A O 1
ATOM 689 N N . GLY A 1 87 ? -4.916 -0.886 -11.493 1.00 91.62 87 GLY A N 1
ATOM 690 C CA . GLY A 1 87 ? -4.461 -1.158 -12.865 1.00 91.62 87 GLY A CA 1
ATOM 691 C C . GLY A 1 87 ? -3.111 -0.530 -13.235 1.00 91.62 87 GLY A C 1
ATOM 692 O O . GLY A 1 87 ? -2.792 -0.385 -14.413 1.00 91.62 87 GLY A O 1
ATOM 693 N N . VAL A 1 88 ? -2.304 -0.139 -12.245 1.00 92.00 88 VAL A N 1
ATOM 694 C CA . VAL A 1 88 ? -1.020 0.548 -12.454 1.00 92.00 88 VAL A CA 1
ATOM 695 C C . VAL A 1 88 ? 0.123 -0.129 -11.694 1.00 92.00 88 VAL A C 1
ATOM 697 O O . VAL A 1 88 ? -0.079 -0.964 -10.813 1.00 92.00 88 VAL A O 1
ATOM 700 N N . ASN A 1 89 ? 1.358 0.244 -12.034 1.00 89.81 89 ASN A N 1
ATOM 701 C CA . ASN A 1 89 ? 2.579 -0.234 -11.383 1.00 89.81 89 ASN A CA 1
ATOM 702 C C . ASN A 1 89 ? 3.423 0.945 -10.855 1.00 89.81 89 ASN A C 1
ATOM 704 O O . ASN A 1 89 ? 3.194 2.100 -11.196 1.00 89.81 89 ASN A O 1
ATOM 708 N N . ARG A 1 90 ? 4.428 0.685 -10.015 1.00 87.06 90 ARG A N 1
ATOM 709 C CA . ARG A 1 90 ? 5.281 1.715 -9.393 1.00 87.06 90 ARG A CA 1
ATOM 710 C C . ARG A 1 90 ? 6.228 2.410 -10.369 1.00 87.06 90 ARG A C 1
ATOM 712 O O . ARG A 1 90 ? 6.775 3.466 -10.060 1.00 87.06 90 ARG A O 1
ATOM 719 N N . GLY A 1 91 ? 6.463 1.801 -11.522 1.00 89.94 91 GLY A N 1
ATOM 720 C CA . GLY A 1 91 ? 7.367 2.311 -12.542 1.00 89.94 91 GLY A CA 1
ATOM 721 C C . GLY A 1 91 ? 6.849 2.009 -13.936 1.00 89.94 91 GLY A C 1
ATOM 722 O O . GLY A 1 91 ? 5.646 2.065 -14.190 1.00 89.94 91 GLY A O 1
ATOM 723 N N . PHE A 1 92 ? 7.769 1.688 -14.841 1.00 93.44 92 PHE A N 1
ATOM 724 C CA . PHE A 1 92 ? 7.399 1.273 -16.185 1.00 93.44 92 PHE A CA 1
ATOM 725 C C . PHE A 1 92 ? 6.762 -0.114 -16.175 1.00 93.44 92 PHE A C 1
ATOM 727 O O . PHE A 1 92 ? 7.253 -1.028 -15.511 1.00 93.44 92 PHE A O 1
ATOM 734 N N . TYR A 1 93 ? 5.688 -0.265 -16.935 1.00 92.56 93 TYR A N 1
ATOM 735 C CA . TYR A 1 93 ? 5.017 -1.535 -17.170 1.00 92.56 93 TYR A CA 1
ATOM 736 C C . TYR A 1 93 ? 4.551 -1.606 -18.623 1.00 92.56 93 TYR A C 1
ATOM 738 O O . TYR A 1 93 ? 4.577 -0.604 -19.338 1.00 92.56 93 TYR A O 1
ATOM 746 N N . GLN A 1 94 ? 4.184 -2.804 -19.070 1.00 94.44 94 GLN A N 1
ATOM 747 C CA . GLN A 1 94 ? 3.649 -3.013 -20.407 1.00 94.44 94 GLN A CA 1
ATOM 748 C C . GLN A 1 94 ? 2.167 -3.360 -20.316 1.00 94.44 94 GLN A C 1
ATOM 750 O O . GLN A 1 94 ? 1.786 -4.230 -19.536 1.00 94.44 94 GLN A O 1
ATOM 755 N N . GLU A 1 95 ? 1.369 -2.710 -21.150 1.00 93.50 95 GLU A N 1
ATOM 756 C CA . GLU A 1 95 ? -0.051 -2.979 -21.352 1.00 93.50 95 GLU A CA 1
ATOM 757 C C . GLU A 1 95 ? -0.281 -3.039 -22.865 1.00 93.50 95 GLU A C 1
ATOM 759 O O . GLU A 1 95 ? 0.082 -2.109 -23.584 1.00 93.50 95 GLU A O 1
ATOM 764 N N . ASP A 1 96 ? -0.755 -4.181 -23.370 1.00 94.50 96 ASP A N 1
ATOM 765 C CA . ASP A 1 96 ? -1.058 -4.401 -24.795 1.00 94.50 96 ASP A CA 1
ATOM 766 C C . ASP A 1 96 ? 0.056 -3.990 -25.775 1.00 94.50 96 ASP A C 1
ATOM 768 O O . ASP A 1 96 ? -0.167 -3.400 -26.832 1.00 94.50 96 ASP A O 1
ATOM 772 N N . GLY A 1 97 ? 1.305 -4.300 -25.421 1.00 95.62 97 GLY A N 1
ATOM 773 C CA . GLY A 1 97 ? 2.465 -3.976 -26.251 1.00 95.62 97 GLY A CA 1
ATOM 774 C C . GLY A 1 97 ? 3.030 -2.570 -26.035 1.00 95.62 97 GLY A C 1
ATOM 775 O O . GLY A 1 97 ? 4.158 -2.317 -26.458 1.00 95.62 97 GLY A O 1
ATOM 776 N N . GLN A 1 98 ? 2.316 -1.682 -25.340 1.00 95.94 98 GLN A N 1
ATOM 777 C CA . GLN A 1 98 ? 2.742 -0.311 -25.068 1.00 95.94 98 GLN A CA 1
ATOM 778 C C . GLN A 1 98 ? 3.414 -0.194 -23.702 1.00 95.94 98 GLN A C 1
ATOM 780 O O . GLN A 1 98 ? 2.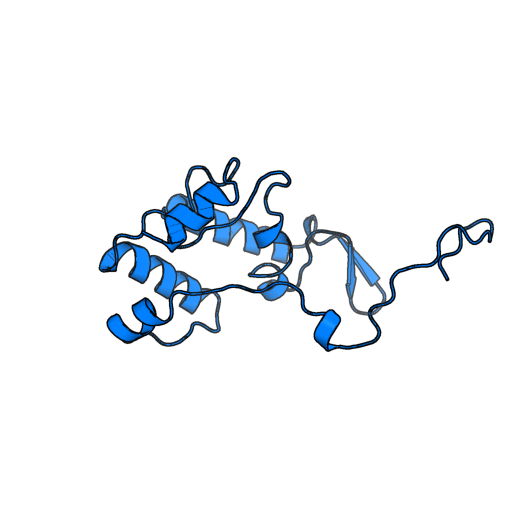953 -0.756 -22.712 1.00 95.94 98 GLN A O 1
ATOM 785 N N . VAL A 1 99 ? 4.519 0.551 -23.648 1.00 96.56 99 VAL A N 1
ATOM 786 C CA . VAL A 1 99 ? 5.193 0.875 -22.387 1.00 96.56 99 VAL A CA 1
ATOM 787 C C . VAL A 1 99 ? 4.506 2.084 -21.765 1.00 96.56 99 VAL A C 1
ATOM 789 O O . VAL A 1 99 ? 4.477 3.156 -22.367 1.00 96.56 99 VAL A O 1
ATOM 792 N N . LYS A 1 100 ? 4.002 1.914 -20.546 1.00 96.00 100 LYS A N 1
ATOM 793 C CA . LYS A 1 100 ? 3.374 2.957 -19.731 1.00 96.00 100 LYS A CA 1
ATOM 794 C C . LYS A 1 100 ? 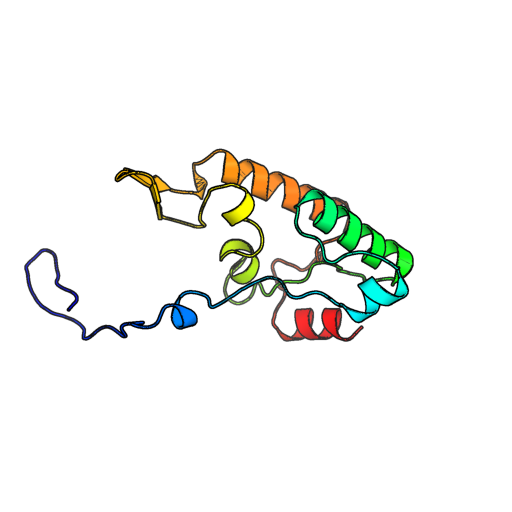4.221 3.226 -18.497 1.00 96.00 100 LYS A C 1
ATOM 796 O O . LYS A 1 100 ? 4.998 2.370 -18.071 1.00 96.00 100 LYS A O 1
ATOM 801 N N . PHE A 1 101 ? 4.080 4.410 -17.912 1.00 95.38 101 PHE A N 1
ATOM 802 C CA . PHE A 1 101 ? 4.755 4.772 -16.668 1.00 95.38 101 PHE A CA 1
ATOM 803 C C . PHE A 1 101 ? 3.706 4.990 -15.587 1.00 95.38 101 PHE A C 1
ATOM 805 O O . PHE A 1 101 ? 3.038 6.012 -15.577 1.00 95.38 101 PHE A O 1
ATOM 812 N N . GLY A 1 102 ? 3.547 4.037 -14.668 1.00 93.56 102 GLY A N 1
ATOM 813 C CA . GLY A 1 102 ? 2.427 4.056 -13.724 1.00 93.56 102 GLY A CA 1
ATOM 814 C C . GLY A 1 102 ? 2.263 5.363 -12.941 1.00 93.56 102 GLY A C 1
ATOM 815 O O . GLY A 1 102 ? 1.143 5.854 -12.892 1.00 93.56 102 GLY A O 1
ATOM 816 N N . PRO A 1 103 ? 3.328 6.015 -12.434 1.00 93.12 103 PRO A N 1
ATOM 817 C CA . PRO A 1 103 ? 3.196 7.310 -11.763 1.00 93.12 103 PRO A CA 1
ATOM 818 C C . PRO A 1 103 ? 2.620 8.459 -12.611 1.00 93.12 103 PRO A C 1
ATOM 820 O O . PRO A 1 103 ? 2.253 9.482 -12.035 1.00 93.12 103 PRO A O 1
ATOM 823 N N . SER A 1 104 ? 2.550 8.332 -13.942 1.00 96.06 104 SER A N 1
ATOM 824 C CA . SER A 1 104 ? 1.867 9.296 -14.820 1.00 96.06 104 SER A CA 1
ATOM 825 C C . SER A 1 104 ? 0.425 8.917 -15.178 1.00 96.06 104 SER A C 1
ATOM 827 O O . SER A 1 104 ? -0.234 9.684 -15.873 1.00 96.06 104 SER A O 1
ATOM 829 N N . GLU A 1 105 ? -0.072 7.768 -14.720 1.00 96.25 105 GLU A N 1
ATOM 830 C CA . GLU A 1 105 ? -1.418 7.268 -15.015 1.00 96.25 105 GLU A CA 1
ATOM 831 C C . GLU A 1 105 ? -2.439 7.685 -13.942 1.00 96.25 105 GLU A C 1
ATOM 833 O O . GLU A 1 105 ? -2.097 7.912 -12.777 1.00 96.25 105 GLU A O 1
ATOM 838 N N . GLU A 1 106 ? -3.721 7.733 -14.314 1.00 97.25 106 GLU A N 1
ATOM 839 C CA . GLU A 1 106 ? -4.819 8.120 -13.414 1.00 97.25 106 GLU A CA 1
ATOM 840 C C . GLU A 1 106 ? -4.945 7.195 -12.195 1.00 97.25 106 GLU A C 1
ATOM 842 O O . GLU A 1 106 ? -5.017 7.685 -11.066 1.00 97.25 106 GLU A O 1
ATOM 847 N N . GLY A 1 107 ? -4.836 5.876 -12.388 1.00 94.94 107 GLY A N 1
ATOM 848 C CA . GLY A 1 107 ? -4.917 4.903 -11.293 1.00 94.94 107 GLY A CA 1
ATOM 849 C C . GLY A 1 107 ? -3.869 5.124 -10.195 1.00 94.94 107 GLY A C 1
ATOM 850 O O . GLY A 1 107 ? -4.108 4.846 -9.021 1.00 94.94 107 GLY A O 1
ATOM 851 N N . PHE A 1 108 ? -2.714 5.717 -10.522 1.00 94.12 108 PHE A N 1
ATOM 852 C CA . PHE A 1 108 ? -1.710 6.049 -9.509 1.00 94.12 108 PHE A CA 1
ATOM 853 C C . PHE A 1 108 ? -2.146 7.232 -8.640 1.00 94.12 108 PHE A C 1
ATOM 855 O O . PHE A 1 108 ? -1.891 7.253 -7.434 1.00 94.12 108 PHE A O 1
ATOM 862 N N . LYS A 1 109 ? -2.846 8.209 -9.225 1.00 95.62 109 LYS A N 1
ATOM 863 C CA . LYS A 1 109 ? -3.451 9.321 -8.482 1.00 95.62 109 LYS A CA 1
ATOM 864 C C . LYS A 1 109 ? -4.582 8.833 -7.576 1.00 95.62 109 LYS A C 1
ATOM 866 O O . LYS A 1 109 ? -4.680 9.302 -6.441 1.00 95.62 109 LYS A O 1
ATOM 871 N N . GLU A 1 110 ? -5.404 7.902 -8.045 1.00 96.38 110 GLU A N 1
ATOM 872 C CA . GLU A 1 110 ? -6.476 7.288 -7.250 1.00 96.38 110 GLU A CA 1
ATOM 873 C C . GLU A 1 110 ? -5.907 6.523 -6.052 1.00 96.38 110 GLU A C 1
ATOM 875 O O . GLU A 1 110 ? -6.293 6.781 -4.911 1.00 96.38 110 GLU A O 1
ATOM 880 N N . TYR A 1 111 ? -4.890 5.691 -6.288 1.00 93.69 111 TYR A N 1
ATOM 881 C CA . TYR A 1 111 ? -4.149 4.995 -5.237 1.00 93.69 111 TYR A CA 1
ATOM 882 C C . TYR A 1 111 ? -3.598 5.955 -4.169 1.00 93.69 111 TYR A C 1
ATOM 884 O O . TYR A 1 111 ? -3.772 5.735 -2.967 1.00 93.69 111 TYR A O 1
ATOM 892 N N . LEU A 1 112 ? -2.951 7.051 -4.586 1.00 92.44 112 LEU A N 1
ATOM 893 C CA . LEU A 1 112 ? -2.426 8.049 -3.650 1.00 92.44 112 LEU A CA 1
ATOM 894 C C . LEU A 1 112 ? -3.536 8.791 -2.898 1.00 92.44 112 LEU A C 1
ATOM 896 O O . LEU A 1 112 ? -3.341 9.145 -1.735 1.00 92.44 112 LEU A O 1
ATOM 900 N N . THR A 1 113 ? -4.681 9.024 -3.541 1.00 96.69 113 THR A N 1
ATOM 901 C CA . THR A 1 113 ? -5.851 9.641 -2.903 1.00 96.69 113 THR A CA 1
ATOM 902 C C . THR A 1 113 ? -6.367 8.758 -1.772 1.00 96.69 113 THR A C 1
ATOM 904 O O . THR A 1 113 ? -6.452 9.237 -0.642 1.00 96.69 113 THR A O 1
ATOM 907 N N . LEU A 1 114 ? -6.572 7.461 -2.027 1.00 95.25 114 LEU A N 1
ATOM 908 C CA . LEU A 1 114 ? -6.970 6.491 -1.000 1.00 95.25 114 LEU A CA 1
ATOM 909 C C . LEU A 1 114 ? -5.986 6.478 0.178 1.00 95.25 114 LEU A C 1
ATOM 911 O O . LEU A 1 114 ? -6.375 6.579 1.339 1.00 95.25 114 LEU A O 1
ATOM 915 N N . PHE A 1 115 ? -4.685 6.382 -0.106 1.00 92.25 115 PHE A N 1
ATOM 916 C CA . PHE A 1 115 ? -3.670 6.341 0.948 1.00 92.25 115 PHE A CA 1
ATOM 917 C C . PHE A 1 115 ? -3.608 7.643 1.750 1.00 92.25 115 PHE A C 1
ATOM 919 O O . PHE A 1 115 ? -3.317 7.624 2.948 1.00 92.25 115 PHE A O 1
ATOM 926 N N . GLN A 1 116 ? -3.896 8.780 1.118 1.00 94.56 116 GLN A N 1
ATOM 927 C CA . GLN A 1 116 ? -3.988 10.056 1.811 1.00 94.56 116 GLN A CA 1
ATOM 928 C C . GLN A 1 116 ? -5.217 10.133 2.725 1.00 94.56 116 GLN A C 1
ATOM 930 O O . GLN A 1 116 ? -5.110 10.675 3.828 1.00 94.56 116 GLN A O 1
ATOM 935 N N . GLU A 1 117 ? -6.350 9.573 2.308 1.00 96.94 117 GLU A N 1
ATOM 936 C CA . GLU A 1 117 ? -7.550 9.448 3.139 1.00 96.94 117 GLU A CA 1
ATOM 937 C C . GLU A 1 117 ? -7.287 8.544 4.343 1.00 96.94 117 GLU A C 1
ATOM 939 O O . GLU A 1 117 ? -7.461 8.976 5.483 1.00 96.94 117 GLU A O 1
ATOM 944 N N . TRP A 1 118 ? -6.735 7.350 4.119 1.00 96.00 118 TRP A N 1
ATOM 945 C CA . TRP A 1 118 ? -6.333 6.441 5.194 1.00 96.00 118 TRP A CA 1
ATOM 946 C C . TRP A 1 118 ? -5.341 7.091 6.165 1.00 96.00 118 TRP A C 1
ATOM 948 O O . TRP A 1 118 ? -5.442 6.905 7.378 1.00 96.00 118 TRP A O 1
ATOM 958 N N . TYR A 1 119 ? -4.398 7.895 5.666 1.00 94.19 119 TYR A N 1
ATOM 959 C CA . TYR A 1 119 ? -3.477 8.646 6.517 1.00 94.19 119 TYR A CA 1
ATOM 960 C C . TYR A 1 119 ? -4.198 9.702 7.369 1.00 94.19 119 TYR A C 1
ATOM 962 O O . TYR A 1 119 ? -3.962 9.784 8.576 1.00 94.19 119 TYR A O 1
ATOM 970 N N . LYS A 1 120 ? -5.111 10.488 6.780 1.00 96.44 120 LYS A N 1
ATOM 971 C CA . LYS A 1 120 ? -5.921 11.485 7.508 1.00 96.44 120 LYS A CA 1
ATOM 972 C C . LYS A 1 120 ? -6.811 10.850 8.568 1.00 96.44 120 LYS A C 1
ATOM 974 O O . LYS A 1 120 ? -6.925 11.379 9.671 1.00 96.44 120 LYS A O 1
ATOM 979 N N . GLU A 1 121 ? -7.410 9.713 8.242 1.00 96.75 121 GLU A N 1
ATOM 980 C CA . GLU A 1 121 ? -8.220 8.928 9.167 1.00 96.75 121 GLU A CA 1
ATOM 981 C C . GLU A 1 121 ? -7.374 8.242 10.241 1.00 96.75 121 GLU A C 1
ATOM 983 O O . GLU A 1 121 ? -7.925 7.708 11.200 1.00 96.75 121 GLU A O 1
ATOM 988 N N . GLY A 1 122 ? -6.042 8.266 10.128 1.00 95.38 122 GLY A N 1
ATOM 989 C CA . GLY A 1 122 ? -5.114 7.610 11.042 1.00 95.38 122 GLY A CA 1
ATOM 990 C C . GLY A 1 122 ? -5.241 6.090 11.009 1.00 95.38 122 GLY A C 1
ATOM 991 O O . GLY A 1 122 ? -5.184 5.469 12.067 1.00 95.38 122 GLY A O 1
ATOM 992 N N . LEU A 1 123 ? -5.507 5.528 9.830 1.00 95.56 123 LEU A N 1
ATOM 993 C CA . LEU A 1 123 ? -5.406 4.097 9.538 1.00 95.56 123 LEU A CA 1
ATOM 994 C C . LEU A 1 123 ? -3.961 3.704 9.198 1.00 95.56 123 LEU A C 1
ATOM 996 O O . LEU A 1 123 ? -3.591 2.544 9.346 1.00 95.56 123 LEU A O 1
ATOM 1000 N N . ILE A 1 124 ? -3.148 4.675 8.776 1.00 92.50 124 ILE A N 1
ATOM 1001 C CA . ILE A 1 124 ? -1.720 4.522 8.484 1.00 92.50 124 ILE A CA 1
ATOM 1002 C C . ILE A 1 124 ? -0.891 5.127 9.619 1.00 92.50 124 ILE A C 1
ATOM 1004 O O . ILE A 1 124 ? -1.250 6.169 10.172 1.00 92.50 124 ILE A O 1
ATOM 1008 N N . ASP A 1 125 ? 0.248 4.505 9.924 1.00 88.44 125 ASP A N 1
ATOM 1009 C CA . ASP A 1 125 ? 1.239 5.054 10.851 1.00 88.44 125 ASP A CA 1
ATOM 1010 C C . ASP A 1 125 ? 1.659 6.487 10.456 1.00 88.44 125 ASP A C 1
ATOM 1012 O O . ASP A 1 125 ? 2.111 6.749 9.338 1.00 88.44 125 ASP A O 1
ATOM 1016 N N . LYS A 1 126 ? 1.560 7.434 11.398 1.00 89.25 126 LYS A N 1
ATOM 1017 C CA . LYS A 1 126 ? 1.986 8.833 11.200 1.00 89.25 126 LYS A CA 1
ATOM 1018 C C . LYS A 1 126 ? 3.477 8.955 10.886 1.00 89.25 126 LYS A C 1
ATOM 1020 O O . LYS A 1 126 ? 3.894 9.896 10.217 1.00 89.25 126 LYS A O 1
ATOM 1025 N N . ASN A 1 127 ? 4.276 7.996 11.341 1.00 88.50 127 ASN A N 1
ATOM 1026 C CA . ASN A 1 127 ? 5.708 7.922 11.093 1.00 88.50 127 ASN A CA 1
ATOM 1027 C C . ASN A 1 127 ? 6.046 7.082 9.855 1.00 88.50 127 ASN A C 1
ATOM 1029 O O . ASN A 1 127 ? 7.211 6.710 9.694 1.00 88.50 127 ASN A O 1
ATOM 1033 N N . ILE A 1 128 ? 5.082 6.809 8.960 1.00 87.12 128 ILE A N 1
ATOM 1034 C CA . ILE A 1 128 ? 5.270 5.962 7.771 1.00 87.12 128 ILE A CA 1
ATOM 1035 C C . ILE A 1 128 ? 6.511 6.323 6.955 1.00 87.12 128 ILE A C 1
ATOM 1037 O O . ILE A 1 128 ? 7.141 5.426 6.422 1.00 87.12 128 ILE A O 1
ATOM 1041 N N . SER A 1 129 ? 6.934 7.587 6.870 1.00 86.31 129 SER A N 1
ATOM 1042 C CA . SER A 1 129 ? 8.155 7.979 6.140 1.00 86.31 129 SER A CA 1
ATOM 1043 C C . SER A 1 129 ? 9.456 7.463 6.757 1.00 86.31 129 SER A C 1
ATOM 1045 O O . SER A 1 129 ? 10.486 7.399 6.087 1.00 86.31 129 SER A O 1
ATOM 1047 N N . THR A 1 130 ? 9.415 7.078 8.029 1.00 88.19 130 THR A N 1
ATOM 1048 C CA . THR A 1 130 ? 10.575 6.650 8.811 1.00 88.19 130 THR A CA 1
ATOM 1049 C C . THR A 1 130 ? 10.449 5.250 9.402 1.00 88.19 130 THR A C 1
ATOM 1051 O O . THR A 1 130 ? 11.426 4.796 10.004 1.00 88.19 130 THR A O 1
ATOM 1054 N N . ALA A 1 131 ? 9.306 4.587 9.194 1.00 87.69 131 ALA A N 1
ATOM 1055 C CA . ALA A 1 131 ? 9.007 3.250 9.683 1.00 87.69 131 ALA A CA 1
ATOM 1056 C C . ALA A 1 131 ? 9.999 2.215 9.135 1.00 87.69 131 ALA A C 1
ATOM 1058 O O . ALA A 1 131 ? 10.208 2.088 7.922 1.00 87.69 131 ALA A O 1
ATOM 1059 N N . ASP A 1 132 ? 10.620 1.485 10.052 1.00 88.44 132 ASP A N 1
ATOM 1060 C CA . ASP A 1 132 ? 11.487 0.345 9.784 1.00 88.44 132 ASP A CA 1
ATOM 1061 C C . ASP A 1 132 ? 10.803 -0.964 10.207 1.00 88.44 132 ASP A C 1
ATOM 1063 O O . ASP A 1 132 ? 9.678 -0.964 10.707 1.00 88.44 132 ASP A O 1
ATOM 1067 N N . THR A 1 133 ? 11.488 -2.091 10.017 1.00 88.62 133 THR A N 1
ATOM 1068 C CA . THR A 1 133 ? 10.970 -3.410 10.405 1.00 88.62 133 THR A CA 1
ATOM 1069 C C . THR A 1 133 ? 10.565 -3.465 11.877 1.00 88.62 133 THR A C 1
ATOM 1071 O O . THR A 1 133 ? 9.500 -3.977 12.183 1.00 88.62 133 THR A O 1
ATOM 1074 N N . LYS A 1 134 ? 11.337 -2.853 12.786 1.00 89.56 134 LYS A N 1
ATOM 1075 C CA . LYS A 1 134 ? 11.011 -2.849 14.222 1.00 89.56 134 LYS A CA 1
ATOM 1076 C C . LYS A 1 134 ? 9.720 -2.093 14.522 1.00 89.56 134 LYS A C 1
ATOM 1078 O O . LYS A 1 134 ? 8.958 -2.508 15.388 1.00 89.56 134 LYS A O 1
ATOM 1083 N N . SER A 1 135 ? 9.495 -0.987 13.818 1.00 87.62 135 SER A N 1
ATOM 1084 C CA . SER A 1 135 ? 8.273 -0.189 13.938 1.00 87.62 135 SER A CA 1
ATOM 1085 C C . SER A 1 135 ? 7.053 -1.014 13.513 1.00 87.62 135 SER A C 1
ATOM 1087 O O . SER A 1 135 ? 6.061 -1.069 14.234 1.00 87.62 135 SER A O 1
ATOM 1089 N N . VAL A 1 136 ? 7.156 -1.719 12.380 1.00 88.12 136 VAL A N 1
ATOM 1090 C CA . VAL A 1 136 ? 6.084 -2.589 11.870 1.00 88.12 136 VAL A CA 1
ATOM 1091 C C . VAL A 1 136 ? 5.853 -3.798 12.779 1.00 88.12 136 VAL A C 1
ATOM 1093 O O . VAL A 1 136 ? 4.705 -4.086 13.103 1.00 88.12 136 VAL A O 1
ATOM 1096 N N . ASP A 1 137 ? 6.913 -4.463 13.244 1.00 89.00 137 ASP A N 1
ATOM 1097 C CA . ASP A 1 137 ? 6.815 -5.602 14.166 1.00 89.00 137 ASP A CA 1
ATOM 1098 C C . ASP A 1 137 ? 6.126 -5.201 15.478 1.00 89.00 137 ASP A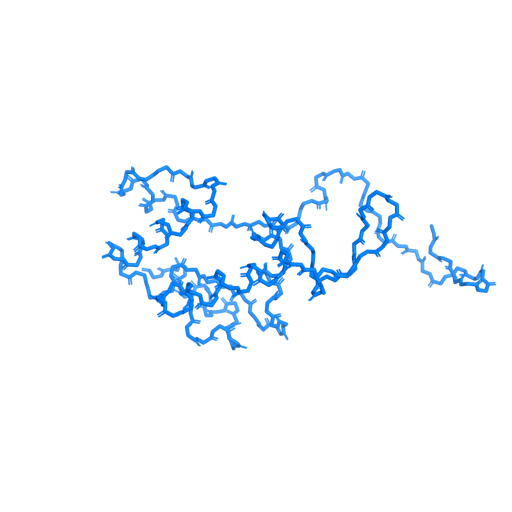 C 1
ATOM 1100 O O . ASP A 1 137 ? 5.274 -5.930 15.983 1.00 89.00 137 ASP A O 1
ATOM 1104 N N . GLY A 1 138 ? 6.454 -4.017 16.006 1.00 88.25 138 GLY A N 1
ATOM 1105 C CA . GLY A 1 138 ? 5.804 -3.461 17.190 1.00 88.25 138 GLY A CA 1
ATOM 1106 C C . GLY A 1 138 ? 4.304 -3.247 16.985 1.00 88.25 138 GLY A C 1
ATOM 1107 O O . GLY A 1 138 ? 3.518 -3.653 17.837 1.00 88.25 138 GLY A O 1
ATOM 1108 N N . ASN A 1 139 ? 3.908 -2.682 15.840 1.00 86.75 139 ASN A N 1
ATOM 1109 C CA . ASN A 1 139 ? 2.499 -2.462 15.496 1.00 86.75 139 ASN A CA 1
ATOM 1110 C C . ASN A 1 139 ? 1.731 -3.777 15.268 1.00 86.75 139 ASN A C 1
ATOM 1112 O O . ASN A 1 139 ? 0.530 -3.835 15.516 1.00 86.75 139 ASN A O 1
ATOM 1116 N N . LEU A 1 140 ? 2.396 -4.828 14.774 1.00 85.38 140 LEU A N 1
ATOM 1117 C CA . LEU A 1 140 ? 1.777 -6.143 14.564 1.00 85.38 140 LEU A CA 1
ATOM 1118 C C . LEU A 1 140 ? 1.592 -6.930 15.868 1.00 85.38 140 LEU A C 1
ATOM 1120 O O . LEU A 1 140 ? 0.645 -7.715 15.968 1.00 85.38 140 LEU A O 1
ATOM 1124 N N . ALA A 1 141 ? 2.503 -6.748 16.828 1.00 84.50 141 ALA A N 1
ATOM 1125 C CA . ALA A 1 141 ? 2.512 -7.460 18.104 1.00 84.50 141 ALA A CA 1
ATOM 1126 C C . ALA A 1 141 ? 1.654 -6.801 19.200 1.00 84.50 141 ALA A C 1
ATOM 1128 O O . ALA A 1 141 ? 1.314 -7.479 20.171 1.00 84.50 141 ALA A O 1
ATOM 1129 N N . SER A 1 142 ? 1.337 -5.507 19.069 1.00 70.62 142 SER A N 1
ATOM 1130 C CA . SER A 1 142 ? 0.409 -4.781 19.952 1.00 70.62 142 SER A CA 1
ATOM 1131 C C . SER A 1 142 ? -1.046 -5.168 19.711 1.00 70.62 142 SER A C 1
ATOM 1133 O O . SER A 1 142 ? -1.790 -5.261 20.708 1.00 70.62 142 SER A O 1
#

Organism: NCBI:txid29920

pLDDT: mean 90.18, std 8.45, range [59.69, 98.56]

Sequence (142 aa):
MVKTDSGSYYVFPFVRGDEYLRVFQGPIIRKDWLDELGLPVPETIDEWTTTLRAFKEKKGAAAPFSVVSKPRFFNDSGNGAFLGAFGVNRGFYQEDGQVKFGPSEEGFKEYLTLFQEWYKEGLIDKNISTADTKSVDGNLAS

Radius of gyration: 18.32 Å; chains: 1; bounding box: 45×33×48 Å